Protein AF-K6DG50-F1 (afdb_monomer_lite)

Foldseek 3Di:
DPPVPVVVVVVVLLVVLLVVLLVVCCVVVVVLVVVCVVLPDDPVRVSVLLSVLLSLLSVCVVVDDDDLVRSLVVSLVVCCVVVVVLVVVCVVSVHDPVSSSVSSSVSSSSSSVSCVVSVD

Structure (mmCIF, N/CA/C/O backbone):
data_AF-K6DG50-F1
#
_entry.id   AF-K6DG50-F1
#
loop_
_atom_site.group_PDB
_atom_site.id
_atom_site.type_symbol
_atom_site.label_atom_id
_atom_site.label_alt_id
_atom_site.label_comp_id
_atom_site.label_asym_id
_atom_site.label_entity_id
_atom_site.label_seq_id
_atom_site.pdbx_PDB_ins_code
_atom_site.Cartn_x
_atom_site.Cartn_y
_atom_site.Cartn_z
_atom_site.occupancy
_atom_site.B_iso_or_equiv
_atom_site.auth_seq_id
_atom_site.auth_comp_id
_atom_site.auth_asym_id
_atom_site.auth_atom_id
_atom_site.pdbx_PDB_model_num
ATOM 1 N N . MET A 1 1 ? 2.285 3.632 37.259 1.00 46.03 1 MET A N 1
ATOM 2 C CA . MET A 1 1 ? 3.194 3.601 36.093 1.00 46.03 1 MET A CA 1
ATOM 3 C C . MET A 1 1 ? 2.585 2.651 35.054 1.00 46.03 1 MET A C 1
ATOM 5 O O . MET A 1 1 ? 2.969 1.499 34.999 1.00 46.03 1 MET A O 1
ATOM 9 N N . TYR A 1 2 ? 1.553 3.100 34.321 1.00 50.22 2 TYR A N 1
ATOM 10 C CA . TYR A 1 2 ? 0.663 2.256 33.486 1.00 50.22 2 TYR A CA 1
ATOM 11 C C . TYR A 1 2 ? 0.649 2.660 31.997 1.00 50.22 2 TYR A C 1
ATOM 13 O O . TYR A 1 2 ? -0.248 2.277 31.257 1.00 50.22 2 TYR A O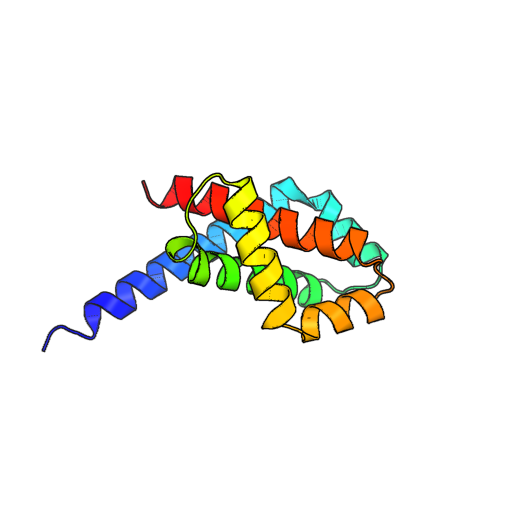 1
ATOM 21 N N . TYR A 1 3 ? 1.630 3.441 31.539 1.00 48.66 3 TYR A N 1
ATOM 22 C CA . TYR A 1 3 ? 1.637 3.946 30.160 1.00 48.66 3 TYR A CA 1
ATOM 23 C C . TYR A 1 3 ? 2.239 2.966 29.139 1.00 48.66 3 TYR A C 1
ATOM 25 O O . TYR A 1 3 ? 1.892 3.039 27.971 1.00 48.66 3 TYR A O 1
ATOM 33 N N . TYR A 1 4 ? 3.056 1.990 29.556 1.00 45.62 4 TYR A N 1
ATOM 34 C CA . TYR A 1 4 ? 3.699 1.064 28.609 1.00 45.62 4 TYR A CA 1
ATOM 35 C C . TYR A 1 4 ? 2.776 -0.031 28.056 1.00 45.62 4 TYR A C 1
ATOM 37 O O . TYR A 1 4 ? 3.011 -0.528 26.962 1.00 45.62 4 TYR A O 1
ATOM 45 N N . GLN A 1 5 ? 1.732 -0.430 28.782 1.00 46.19 5 GLN A N 1
ATOM 46 C CA . GLN A 1 5 ? 0.938 -1.602 28.394 1.00 46.19 5 GLN A CA 1
ATOM 47 C C . GLN A 1 5 ? -0.134 -1.285 27.338 1.00 46.19 5 GLN A C 1
ATOM 49 O O . GLN A 1 5 ? -0.477 -2.152 26.542 1.00 46.19 5 GLN A O 1
ATOM 54 N N . ILE A 1 6 ? -0.613 -0.036 27.290 1.00 49.91 6 ILE A N 1
ATOM 55 C CA . ILE A 1 6 ? -1.624 0.420 26.321 1.00 49.91 6 ILE A CA 1
ATOM 56 C C . ILE A 1 6 ? -1.022 0.516 24.908 1.00 49.91 6 ILE A C 1
ATOM 58 O O . ILE A 1 6 ? -1.655 0.083 23.945 1.00 49.91 6 ILE A O 1
ATOM 62 N N . ASP A 1 7 ? 0.215 1.009 24.789 1.00 57.25 7 ASP A N 1
ATOM 63 C CA . ASP A 1 7 ? 0.896 1.153 23.494 1.00 57.25 7 ASP A CA 1
ATOM 64 C C . ASP A 1 7 ? 1.276 -0.196 22.871 1.00 57.25 7 ASP A C 1
ATOM 66 O O . ASP A 1 7 ? 1.115 -0.389 21.664 1.00 57.25 7 ASP A O 1
ATOM 70 N N . TYR A 1 8 ? 1.721 -1.162 23.683 1.00 56.06 8 TYR A N 1
ATOM 71 C CA . TYR A 1 8 ? 2.060 -2.498 23.187 1.00 56.06 8 TYR A CA 1
ATOM 72 C C . TYR A 1 8 ? 0.835 -3.231 22.630 1.00 56.06 8 TYR A C 1
ATOM 74 O O . TYR A 1 8 ? 0.885 -3.748 21.515 1.00 56.06 8 TYR A O 1
ATOM 82 N N . ASP A 1 9 ? -0.277 -3.245 23.366 1.00 58.19 9 ASP A N 1
ATOM 83 C CA . ASP A 1 9 ? -1.511 -3.912 22.936 1.00 58.19 9 ASP A CA 1
ATOM 84 C C . ASP A 1 9 ? -2.070 -3.317 21.637 1.00 58.19 9 ASP A C 1
ATOM 86 O O . ASP A 1 9 ? -2.527 -4.051 20.756 1.00 58.19 9 ASP A O 1
ATOM 90 N N . TYR A 1 10 ? -2.017 -1.990 21.494 1.00 59.09 10 TYR A N 1
ATOM 91 C CA . TYR A 1 10 ? -2.437 -1.306 20.274 1.00 59.09 10 TYR A CA 1
ATOM 92 C C . TYR A 1 10 ? -1.545 -1.680 19.083 1.00 59.09 10 TYR A C 1
ATOM 94 O O . TYR A 1 10 ? -2.053 -2.067 18.026 1.00 59.09 10 TYR A O 1
ATOM 102 N N . PHE A 1 11 ? -0.223 -1.644 19.270 1.00 58.53 11 PHE A N 1
ATOM 103 C CA . PHE A 1 11 ? 0.747 -1.996 18.235 1.00 58.53 11 PHE A CA 1
ATOM 104 C C . PHE A 1 11 ? 0.599 -3.457 17.776 1.00 58.53 11 PHE A C 1
ATOM 106 O O . PHE A 1 11 ? 0.517 -3.727 16.576 1.00 58.53 11 PHE A O 1
ATOM 113 N N . TYR A 1 12 ? 0.457 -4.401 18.714 1.00 59.31 12 TYR A N 1
ATOM 114 C CA . TYR A 1 12 ? 0.243 -5.818 18.400 1.00 59.31 12 TYR A CA 1
ATOM 115 C C . TYR A 1 12 ? -1.067 -6.062 17.635 1.00 59.31 12 TYR A C 1
ATOM 117 O O . TYR A 1 12 ? -1.085 -6.813 16.654 1.00 59.31 12 TYR A O 1
ATOM 125 N N . ARG A 1 13 ? -2.172 -5.411 18.026 1.00 68.19 13 ARG A N 1
ATOM 126 C CA . ARG A 1 13 ? -3.455 -5.521 17.303 1.00 68.19 13 ARG A CA 1
ATOM 127 C C . ARG A 1 13 ? -3.361 -4.949 15.894 1.00 68.19 13 ARG A C 1
ATOM 129 O O . ARG A 1 13 ? -3.903 -5.541 14.958 1.00 68.19 13 ARG A O 1
ATOM 136 N N . GLN A 1 14 ? -2.652 -3.835 15.725 1.00 72.50 14 GLN A N 1
ATOM 137 C CA . GLN A 1 14 ? -2.438 -3.224 14.418 1.00 72.50 14 GLN A CA 1
ATOM 138 C C . GLN A 1 14 ? -1.590 -4.125 13.510 1.00 72.50 14 GLN A C 1
ATOM 140 O O . GLN A 1 14 ? -1.942 -4.310 12.346 1.00 72.50 14 GLN A O 1
ATOM 145 N N . GLN A 1 15 ? -0.544 -4.763 14.044 1.00 75.31 15 GLN A N 1
ATOM 146 C CA . GLN A 1 15 ? 0.297 -5.699 13.293 1.00 75.31 15 GLN A CA 1
ATOM 147 C C . GLN A 1 15 ? -0.465 -6.962 12.865 1.00 75.31 15 GLN A C 1
ATOM 149 O O . GLN A 1 15 ? -0.381 -7.368 11.705 1.00 75.31 15 GLN A O 1
ATOM 154 N N . ASN A 1 16 ? -1.269 -7.549 13.757 1.00 82.31 16 ASN A N 1
ATOM 155 C CA . ASN A 1 16 ? -2.125 -8.692 13.421 1.00 82.31 16 ASN A CA 1
ATOM 156 C C . ASN A 1 16 ? -3.170 -8.331 12.359 1.00 82.31 16 ASN A C 1
ATOM 158 O O . ASN A 1 16 ? -3.377 -9.084 11.406 1.00 82.31 16 ASN A O 1
ATOM 162 N N . THR A 1 17 ? -3.778 -7.149 12.481 1.00 85.44 17 THR A N 1
ATOM 163 C CA . THR A 1 17 ? -4.722 -6.628 11.484 1.00 85.44 17 THR A CA 1
ATOM 164 C C . THR A 1 17 ? -4.036 -6.444 10.131 1.00 85.44 17 THR A C 1
ATOM 166 O O . THR A 1 17 ? -4.560 -6.880 9.109 1.00 85.44 17 THR A O 1
ATOM 169 N N . ALA A 1 18 ? -2.834 -5.866 10.112 1.00 89.50 18 ALA A N 1
ATOM 170 C CA . ALA A 1 18 ? -2.073 -5.655 8.888 1.00 89.50 18 ALA A CA 1
ATOM 171 C C . ALA A 1 18 ? -1.686 -6.977 8.201 1.00 89.50 18 ALA A C 1
ATOM 173 O O . ALA A 1 18 ? -1.868 -7.095 6.991 1.00 89.50 18 ALA A O 1
ATOM 174 N N . ASN A 1 19 ? -1.251 -7.993 8.960 1.00 91.00 19 ASN A N 1
ATOM 175 C CA . ASN A 1 19 ? -0.974 -9.341 8.441 1.00 91.00 19 ASN A CA 1
ATOM 176 C C . ASN A 1 19 ? -2.214 -9.958 7.780 1.00 91.00 19 ASN A C 1
ATOM 178 O O . ASN A 1 19 ? -2.140 -10.506 6.679 1.00 91.00 19 ASN A O 1
ATOM 182 N N . HIS A 1 20 ? -3.366 -9.858 8.446 1.00 90.69 20 HIS A N 1
ATOM 183 C CA . HIS A 1 20 ? -4.614 -10.415 7.937 1.00 90.69 20 HIS A CA 1
ATOM 184 C C . HIS A 1 20 ? -5.065 -9.709 6.653 1.00 90.69 20 HIS A C 1
ATOM 186 O O . HIS A 1 20 ? -5.445 -10.365 5.683 1.00 90.69 20 HIS A O 1
ATOM 192 N N . ILE A 1 21 ? -4.981 -8.376 6.621 1.00 94.56 21 ILE A N 1
ATOM 193 C CA . ILE A 1 21 ? -5.304 -7.574 5.436 1.00 94.56 21 ILE A CA 1
ATOM 194 C C . ILE A 1 21 ? -4.337 -7.888 4.296 1.00 94.56 21 ILE A C 1
ATOM 196 O O . ILE A 1 21 ? -4.780 -8.052 3.166 1.00 94.56 21 ILE A O 1
ATOM 200 N N . TYR A 1 22 ? -3.039 -8.014 4.571 1.00 95.00 22 TYR A N 1
ATOM 201 C CA . TYR A 1 22 ? -2.038 -8.350 3.561 1.00 95.00 22 TYR A CA 1
ATOM 202 C C . T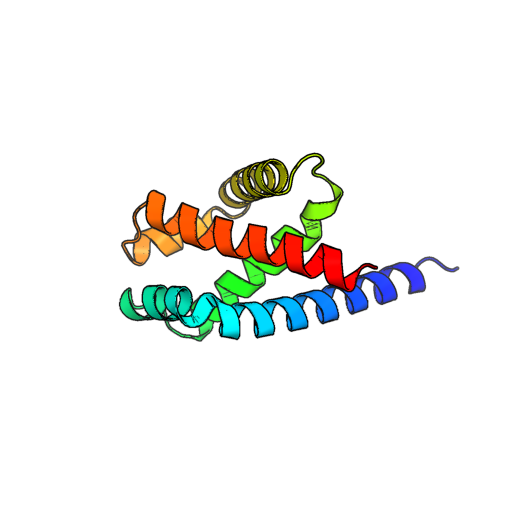YR A 1 22 ? -2.336 -9.696 2.892 1.00 95.00 22 TYR A C 1
ATOM 204 O O . TYR A 1 22 ? -2.388 -9.786 1.665 1.00 95.00 22 TYR A O 1
ATOM 212 N N . ASN A 1 23 ? -2.587 -10.735 3.692 1.00 94.31 23 ASN A N 1
ATOM 213 C CA . ASN A 1 23 ? -2.880 -12.069 3.173 1.00 94.31 23 AS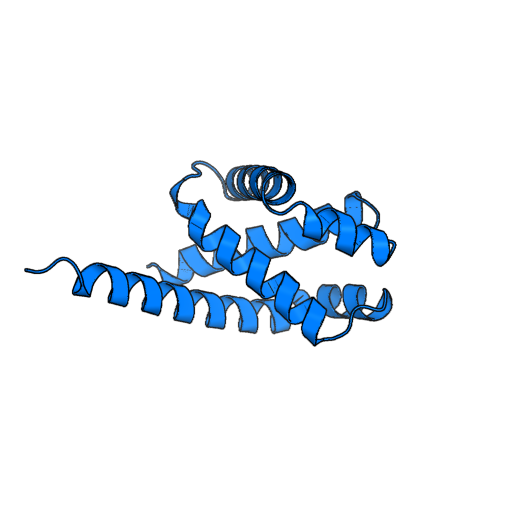N A CA 1
ATOM 214 C C . ASN A 1 23 ? -4.183 -12.096 2.364 1.00 94.31 23 ASN A C 1
ATOM 216 O O . ASN A 1 23 ? -4.201 -12.656 1.268 1.00 94.31 23 ASN A O 1
ATOM 220 N N . ALA A 1 24 ? -5.239 -11.446 2.861 1.00 94.56 24 ALA A N 1
ATOM 221 C CA . ALA A 1 24 ? -6.504 -11.333 2.138 1.00 94.56 24 ALA A CA 1
ATOM 222 C C . ALA A 1 24 ? -6.334 -10.545 0.827 1.00 94.56 24 ALA A C 1
ATOM 224 O O . ALA A 1 24 ? -6.778 -10.992 -0.229 1.00 94.56 24 ALA A O 1
ATOM 225 N N . PHE A 1 25 ? -5.591 -9.433 0.858 1.00 95.69 25 PHE A N 1
ATOM 226 C CA . PHE A 1 25 ? -5.314 -8.624 -0.327 1.00 95.69 25 PHE A CA 1
ATOM 227 C C . PHE A 1 25 ? -4.622 -9.449 -1.412 1.00 95.69 25 PHE A C 1
ATOM 229 O O . PHE A 1 25 ? -5.010 -9.387 -2.576 1.00 95.69 25 PHE A O 1
ATOM 236 N N . ARG A 1 26 ? -3.623 -10.260 -1.047 1.00 94.94 26 ARG A N 1
ATOM 237 C CA . ARG A 1 26 ? -2.920 -11.110 -2.014 1.00 94.94 26 ARG A CA 1
ATOM 238 C C . ARG A 1 26 ? -3.824 -12.126 -2.701 1.00 94.94 26 ARG A C 1
ATOM 240 O O . ARG A 1 26 ? -3.619 -12.410 -3.878 1.00 94.94 26 ARG A O 1
ATOM 247 N N . GLN A 1 27 ? -4.790 -12.668 -1.971 1.00 94.12 27 GLN A N 1
ATOM 248 C CA . GLN A 1 27 ? -5.730 -13.651 -2.499 1.00 94.12 27 GLN A CA 1
ATOM 249 C C . GLN A 1 27 ? -6.772 -12.986 -3.407 1.00 94.12 27 GLN A C 1
ATOM 251 O O . GLN A 1 27 ? -7.000 -13.448 -4.522 1.00 94.12 27 GLN A O 1
ATOM 256 N N . GLU A 1 28 ? -7.359 -11.869 -2.972 1.00 95.50 28 GLU A N 1
ATOM 257 C CA . GLU A 1 28 ? -8.447 -11.192 -3.692 1.00 95.50 28 GLU A CA 1
ATOM 258 C C . GLU A 1 28 ? -7.957 -10.330 -4.868 1.00 95.50 28 GLU A C 1
ATOM 260 O O . GLU A 1 28 ? -8.664 -10.144 -5.861 1.00 95.50 28 GLU A O 1
ATOM 265 N N . HIS A 1 29 ? -6.723 -9.826 -4.799 1.00 96.12 29 HIS A N 1
ATOM 266 C CA . HIS A 1 29 ? -6.142 -8.917 -5.788 1.00 96.12 29 HIS A CA 1
ATOM 267 C C . HIS A 1 29 ? -4.920 -9.499 -6.512 1.00 96.12 29 HIS A C 1
ATOM 269 O O . HIS A 1 29 ? -4.040 -8.753 -6.946 1.00 96.12 29 HIS A O 1
ATOM 275 N N . ALA A 1 30 ? -4.888 -10.820 -6.724 1.00 94.69 30 ALA A N 1
ATOM 276 C CA . ALA A 1 30 ? -3.814 -11.500 -7.460 1.00 94.69 30 ALA A CA 1
ATOM 277 C C . ALA A 1 30 ? -3.527 -10.876 -8.845 1.00 94.69 30 ALA A C 1
ATOM 279 O O . ALA A 1 30 ? -2.378 -10.804 -9.271 1.00 94.69 30 ALA A O 1
ATOM 280 N N . HIS A 1 31 ? -4.551 -10.339 -9.519 1.00 95.19 31 HIS A N 1
ATOM 281 C CA . HIS A 1 31 ? -4.395 -9.638 -10.798 1.00 95.19 31 HIS A CA 1
ATOM 282 C C . HIS A 1 31 ? -3.528 -8.368 -10.706 1.00 95.19 31 HIS A C 1
ATOM 284 O O . HIS A 1 31 ? -2.784 -8.079 -11.638 1.00 95.19 31 HIS A O 1
ATOM 290 N N . LEU A 1 32 ? -3.590 -7.614 -9.598 1.00 94.88 32 LEU A N 1
ATOM 291 C CA . LEU A 1 32 ? -2.743 -6.429 -9.401 1.00 94.88 32 LEU A CA 1
ATOM 292 C C . LEU A 1 32 ? -1.300 -6.819 -9.100 1.00 94.88 32 LEU A C 1
ATOM 294 O O . LEU A 1 32 ? -0.383 -6.135 -9.538 1.00 94.88 32 LEU A O 1
ATOM 298 N N . ILE A 1 33 ? -1.101 -7.916 -8.370 1.00 96.19 33 ILE A N 1
ATOM 299 C CA . ILE A 1 33 ? 0.235 -8.462 -8.115 1.00 96.19 33 ILE A CA 1
ATOM 300 C C . ILE A 1 33 ? 0.872 -8.868 -9.440 1.00 96.19 33 ILE A C 1
ATOM 302 O O . ILE A 1 33 ? 1.976 -8.430 -9.744 1.00 96.19 33 ILE A O 1
ATOM 306 N N . HIS A 1 34 ? 0.126 -9.591 -10.274 1.00 96.06 34 HIS A N 1
ATOM 307 C CA . HIS A 1 34 ? 0.599 -9.997 -11.589 1.00 96.06 34 HIS A CA 1
ATOM 308 C C . HIS A 1 34 ? 0.919 -8.810 -12.514 1.00 96.06 34 HIS A C 1
ATOM 310 O O . HIS A 1 34 ? 1.872 -8.852 -13.290 1.00 96.06 34 HIS A O 1
ATOM 316 N N . GLU A 1 35 ? 0.160 -7.716 -12.424 1.00 95.06 35 GLU A N 1
ATOM 317 C CA . GLU A 1 35 ? 0.466 -6.486 -13.159 1.00 95.06 35 GLU A CA 1
ATOM 318 C C . GLU A 1 35 ? 1.794 -5.853 -12.716 1.00 95.06 35 GLU A C 1
ATOM 320 O O . GLU A 1 35 ? 2.576 -5.420 -13.563 1.00 95.06 35 GLU A O 1
ATOM 325 N N . LEU A 1 36 ? 2.070 -5.820 -11.408 1.00 96.12 36 LEU A N 1
ATOM 326 C CA . LEU A 1 36 ? 3.338 -5.316 -10.869 1.00 96.12 36 LEU A CA 1
ATOM 327 C C . LEU A 1 36 ? 4.517 -6.209 -11.287 1.00 96.12 36 LEU A C 1
ATOM 329 O O . LEU A 1 36 ? 5.554 -5.693 -11.706 1.00 96.12 36 LEU A O 1
ATOM 333 N N . GLU A 1 37 ? 4.336 -7.532 -11.253 1.00 96.62 37 GLU A N 1
ATOM 334 C CA . GLU A 1 37 ? 5.318 -8.514 -11.736 1.00 96.62 37 GLU A CA 1
ATOM 335 C C . GLU A 1 37 ? 5.625 -8.324 -13.224 1.00 96.62 37 GLU A C 1
ATOM 337 O O . GLU A 1 37 ? 6.785 -8.272 -13.627 1.00 96.62 37 GLU A O 1
ATOM 342 N N . THR A 1 38 ? 4.585 -8.175 -14.049 1.00 96.25 38 THR A N 1
ATOM 343 C CA . THR A 1 38 ? 4.719 -8.006 -15.505 1.00 96.25 38 THR A CA 1
ATOM 344 C C . THR A 1 38 ? 5.459 -6.716 -15.858 1.00 96.25 38 THR A C 1
ATOM 346 O O . THR A 1 38 ? 6.162 -6.647 -16.866 1.00 96.25 38 THR A O 1
ATOM 349 N N . ALA A 1 39 ? 5.343 -5.693 -15.013 1.00 94.69 39 ALA A N 1
ATOM 350 C CA . ALA A 1 39 ? 6.103 -4.458 -15.142 1.00 94.69 39 ALA A CA 1
ATOM 351 C C . ALA A 1 39 ? 7.566 -4.573 -14.665 1.00 94.69 39 ALA A C 1
ATOM 353 O O . ALA A 1 39 ? 8.330 -3.618 -14.806 1.00 94.69 39 ALA A O 1
ATOM 354 N N . GLY A 1 40 ? 7.969 -5.731 -14.134 1.00 95.94 40 GLY A N 1
ATOM 355 C CA . GLY A 1 40 ? 9.339 -6.051 -13.742 1.00 95.94 40 GLY A CA 1
ATOM 356 C C . GLY A 1 40 ? 9.636 -5.898 -12.251 1.00 95.94 40 GLY A C 1
ATOM 357 O O . GLY A 1 40 ? 10.804 -5.979 -11.877 1.00 95.94 40 GLY A O 1
ATOM 358 N N . MET A 1 41 ? 8.631 -5.662 -11.399 1.00 96.88 41 MET A N 1
ATOM 359 C CA . MET A 1 41 ? 8.842 -5.643 -9.948 1.00 96.88 41 MET A CA 1
ATOM 360 C C . MET A 1 41 ? 8.990 -7.071 -9.417 1.00 96.88 41 MET A C 1
ATOM 362 O O . MET A 1 41 ? 8.166 -7.938 -9.710 1.00 96.88 41 MET A O 1
ATOM 366 N N . ASP A 1 42 ? 10.017 -7.316 -8.607 1.00 96.69 42 ASP A N 1
ATOM 367 C CA . ASP A 1 42 ? 10.159 -8.588 -7.903 1.00 96.69 42 ASP A CA 1
ATOM 368 C C . ASP A 1 42 ? 9.178 -8.703 -6.718 1.00 96.69 42 ASP A C 1
ATOM 370 O O . ASP A 1 42 ? 8.566 -7.729 -6.267 1.00 96.69 42 ASP A O 1
ATOM 374 N N . GLN A 1 43 ? 9.017 -9.925 -6.204 1.00 95.38 43 GLN A N 1
ATOM 375 C CA . GLN A 1 43 ? 8.092 -10.211 -5.103 1.00 95.38 43 GLN A CA 1
ATOM 376 C C . GLN A 1 43 ? 8.418 -9.451 -3.818 1.00 95.38 43 GLN A C 1
ATOM 378 O O . GLN A 1 43 ? 7.502 -9.136 -3.054 1.00 95.38 43 GLN A O 1
ATOM 383 N N . GLU A 1 44 ? 9.694 -9.176 -3.552 1.00 96.38 44 GLU A N 1
ATOM 384 C CA . GLU A 1 44 ? 10.122 -8.477 -2.344 1.00 96.38 44 GLU A CA 1
ATOM 385 C C . GLU A 1 44 ? 9.678 -7.013 -2.404 1.00 96.38 44 GLU A C 1
ATOM 387 O O . GLU A 1 44 ? 9.039 -6.515 -1.474 1.00 96.38 44 GLU A O 1
ATOM 392 N N . MET A 1 45 ? 9.886 -6.365 -3.550 1.00 96.38 45 MET A N 1
ATOM 393 C CA . MET A 1 45 ? 9.428 -5.009 -3.814 1.00 96.38 45 MET A CA 1
ATOM 394 C C . MET A 1 45 ? 7.900 -4.905 -3.762 1.00 96.38 45 MET A C 1
ATOM 396 O O . MET A 1 45 ? 7.362 -4.003 -3.118 1.00 96.38 45 MET A O 1
ATOM 400 N N . ILE A 1 46 ? 7.180 -5.844 -4.385 1.00 97.31 46 ILE A N 1
ATOM 401 C CA . ILE A 1 46 ? 5.709 -5.875 -4.348 1.00 97.31 46 ILE A CA 1
ATOM 402 C C . ILE A 1 46 ? 5.212 -6.012 -2.906 1.00 97.31 46 ILE A C 1
ATOM 404 O O . ILE A 1 46 ? 4.345 -5.250 -2.468 1.00 97.31 46 ILE A O 1
ATOM 408 N N . THR A 1 47 ? 5.787 -6.953 -2.157 1.00 96.50 47 THR A N 1
ATOM 409 C CA . THR A 1 47 ? 5.482 -7.173 -0.739 1.00 96.50 47 THR A CA 1
ATOM 410 C C . THR A 1 47 ? 5.685 -5.888 0.054 1.00 96.50 47 THR A C 1
ATOM 412 O O . THR A 1 47 ? 4.783 -5.462 0.777 1.00 96.50 47 THR A O 1
ATOM 415 N N . TYR A 1 48 ? 6.835 -5.238 -0.119 1.00 96.00 48 TYR A N 1
ATOM 416 C CA . TYR A 1 48 ? 7.193 -4.013 0.584 1.00 96.00 48 TYR A CA 1
ATOM 417 C C . TYR A 1 48 ? 6.245 -2.848 0.274 1.00 96.00 48 TYR A C 1
ATOM 419 O O . TYR A 1 48 ? 5.808 -2.149 1.194 1.00 96.00 48 TYR A O 1
ATOM 427 N N . ILE A 1 49 ? 5.860 -2.664 -0.994 1.00 96.94 49 ILE A N 1
ATOM 428 C CA . ILE A 1 49 ? 4.872 -1.653 -1.394 1.00 96.94 49 ILE A CA 1
ATOM 429 C C . ILE A 1 49 ? 3.533 -1.922 -0.704 1.00 96.94 49 ILE A C 1
ATOM 431 O O . ILE A 1 49 ? 2.998 -1.027 -0.050 1.00 96.94 49 ILE A O 1
ATOM 435 N N . ILE A 1 50 ? 2.988 -3.139 -0.820 1.00 97.56 50 ILE A N 1
ATOM 436 C CA . ILE A 1 50 ? 1.671 -3.465 -0.251 1.00 97.56 50 ILE A CA 1
ATOM 437 C C . ILE A 1 50 ? 1.692 -3.249 1.267 1.00 97.56 50 ILE A C 1
ATOM 439 O O . ILE A 1 50 ? 0.800 -2.591 1.804 1.00 97.56 50 ILE A O 1
ATOM 443 N N . TRP A 1 51 ? 2.735 -3.724 1.950 1.00 96.19 51 TRP A N 1
ATOM 444 C CA . TRP A 1 51 ? 2.909 -3.531 3.389 1.00 96.19 51 TRP A CA 1
ATOM 445 C C . TRP A 1 51 ? 2.985 -2.064 3.792 1.00 96.19 51 TRP A C 1
ATOM 447 O O . TRP A 1 51 ? 2.297 -1.651 4.726 1.00 96.19 51 TRP A O 1
ATOM 457 N N . THR A 1 52 ? 3.776 -1.268 3.072 1.00 96.31 52 THR A N 1
ATOM 458 C CA . THR A 1 52 ? 3.908 0.174 3.320 1.00 96.31 52 THR A CA 1
ATOM 459 C C . THR A 1 52 ? 2.548 0.858 3.218 1.00 96.31 52 THR A C 1
ATOM 461 O O . THR A 1 52 ? 2.165 1.630 4.097 1.00 96.31 52 THR A O 1
ATOM 464 N N . VAL A 1 53 ? 1.785 0.546 2.169 1.00 97.75 53 VAL A N 1
ATOM 465 C CA . VAL A 1 53 ? 0.482 1.163 1.908 1.00 97.75 53 VAL A CA 1
ATOM 466 C C . VAL A 1 53 ? -0.551 0.736 2.956 1.00 97.75 53 VAL A C 1
ATOM 468 O O . VAL A 1 53 ? -1.302 1.588 3.438 1.00 97.75 53 VAL A O 1
ATOM 471 N N . ILE A 1 54 ? -0.566 -0.537 3.369 1.00 96.69 54 ILE A N 1
ATOM 472 C CA . ILE A 1 54 ? -1.431 -1.036 4.453 1.00 96.69 54 ILE A CA 1
ATOM 473 C C . ILE A 1 54 ? -1.115 -0.312 5.765 1.00 96.69 54 ILE A C 1
ATOM 475 O O . ILE A 1 54 ? -2.014 0.259 6.382 1.00 96.69 54 ILE A O 1
ATOM 479 N N . GLN A 1 55 ? 0.154 -0.291 6.178 1.00 94.38 55 GLN A N 1
ATOM 480 C CA . GLN A 1 55 ? 0.573 0.306 7.449 1.00 94.38 55 GLN A CA 1
ATOM 481 C C . GLN A 1 55 ? 0.268 1.801 7.502 1.00 94.38 55 GLN A C 1
ATOM 483 O O . GLN A 1 55 ? -0.326 2.283 8.466 1.00 94.38 55 GLN A O 1
ATOM 488 N N . PHE A 1 56 ? 0.594 2.525 6.430 1.00 95.06 56 PHE A N 1
ATOM 489 C CA . PHE A 1 56 ? 0.271 3.942 6.324 1.00 95.06 56 PHE A CA 1
ATOM 490 C C . PHE A 1 56 ? -1.240 4.186 6.386 1.00 95.06 56 PHE A C 1
ATOM 492 O O . PHE A 1 56 ? -1.702 5.113 7.049 1.00 95.06 56 PHE A O 1
ATOM 499 N N . THR A 1 57 ? -2.032 3.340 5.725 1.00 95.62 57 THR A N 1
ATOM 500 C CA . THR A 1 57 ? -3.492 3.460 5.761 1.00 95.62 57 THR A CA 1
ATOM 501 C C . THR A 1 57 ? -4.026 3.244 7.172 1.00 95.62 57 THR A C 1
ATOM 503 O O . THR A 1 57 ? -4.826 4.050 7.639 1.00 95.62 57 THR A O 1
ATOM 506 N N . LEU A 1 58 ? -3.573 2.204 7.877 1.00 92.69 58 LEU A N 1
ATOM 507 C CA . LEU A 1 58 ? -4.000 1.920 9.250 1.00 92.69 58 LEU A CA 1
ATOM 508 C C . LEU A 1 58 ? -3.603 3.040 10.221 1.00 92.69 58 LEU A C 1
ATOM 510 O O . LEU A 1 58 ? -4.389 3.375 11.108 1.00 92.69 58 LEU A O 1
ATOM 514 N N . SER A 1 59 ? -2.426 3.647 10.049 1.00 91.00 59 SER A N 1
ATOM 515 C CA . SER A 1 59 ? -1.976 4.753 10.898 1.00 91.00 59 SER A CA 1
ATOM 516 C C . SER A 1 59 ? -2.714 6.067 10.635 1.00 91.00 59 SER A C 1
ATOM 518 O O . SER A 1 59 ? -2.815 6.877 11.546 1.00 91.00 59 SER A O 1
ATOM 520 N N . HIS A 1 60 ? -3.298 6.269 9.450 1.00 91.88 60 HIS A N 1
ATOM 521 C CA . HIS A 1 60 ? -4.038 7.494 9.110 1.00 91.88 60 HIS A CA 1
ATOM 522 C C . HIS A 1 60 ? -5.565 7.320 9.117 1.00 91.88 60 HIS A C 1
ATOM 524 O O . HIS A 1 60 ? -6.301 8.307 9.101 1.00 91.88 60 HIS A O 1
ATOM 530 N N . ALA A 1 61 ? -6.075 6.085 9.179 1.00 88.62 61 ALA A N 1
ATOM 531 C CA . ALA A 1 61 ? -7.506 5.781 9.076 1.00 88.62 61 ALA A CA 1
ATO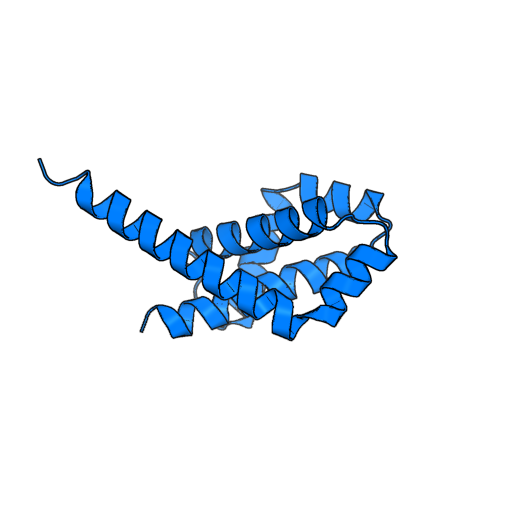M 532 C C . ALA A 1 61 ? -8.377 6.499 10.123 1.00 88.62 61 ALA A C 1
ATOM 534 O O . ALA A 1 61 ? -9.530 6.831 9.835 1.00 88.62 61 ALA A O 1
ATOM 535 N N . HIS A 1 62 ? -7.835 6.746 11.319 1.00 85.69 62 HIS A N 1
ATOM 536 C CA . HIS A 1 62 ? -8.531 7.431 12.412 1.00 85.69 62 HIS A CA 1
ATOM 537 C C . HIS A 1 62 ? -8.597 8.957 12.231 1.00 85.69 62 HIS A C 1
ATOM 539 O O . HIS A 1 62 ? -9.463 9.604 12.812 1.00 85.69 62 HIS A O 1
ATOM 545 N N . GLN A 1 63 ? -7.714 9.533 11.410 1.00 85.44 63 GLN A N 1
ATOM 546 C CA . GLN A 1 63 ? -7.609 10.980 11.185 1.00 85.44 63 GLN A CA 1
ATOM 547 C C . GLN A 1 63 ? -8.566 11.475 10.095 1.00 85.44 63 GLN A C 1
ATOM 549 O O . GLN A 1 63 ? -8.771 12.676 9.933 1.00 85.44 63 GLN A O 1
ATOM 554 N N . VAL A 1 64 ? -9.157 10.552 9.331 1.00 86.00 64 VAL A N 1
ATOM 555 C CA . VAL A 1 64 ? -10.026 10.861 8.196 1.00 86.00 64 VAL A CA 1
ATOM 556 C C . VAL A 1 64 ? -11.470 10.430 8.461 1.00 86.00 64 VAL A C 1
ATOM 558 O O . VAL A 1 64 ? -11.762 9.295 8.848 1.00 86.00 64 VAL A O 1
ATOM 561 N N . SER A 1 65 ? -12.409 11.341 8.209 1.00 83.75 65 SER A N 1
ATOM 562 C CA . SER A 1 65 ? -13.850 11.126 8.368 1.00 83.75 65 SER A CA 1
ATOM 563 C C . SER A 1 65 ? -14.572 11.062 7.013 1.00 83.75 65 SER A C 1
ATOM 565 O O . SER A 1 65 ? -14.004 11.356 5.960 1.00 83.75 65 SER A O 1
ATOM 567 N N . GLY A 1 66 ? -15.834 10.624 7.027 1.00 90.38 66 GLY A N 1
ATOM 568 C CA . GLY A 1 66 ? -16.676 10.520 5.832 1.00 90.38 66 GLY A CA 1
ATOM 569 C C . GLY A 1 66 ? -16.736 9.121 5.214 1.00 90.38 66 GLY A C 1
ATOM 570 O O . GLY A 1 66 ? -16.427 8.117 5.859 1.00 90.38 66 GLY A O 1
ATOM 571 N N . THR A 1 67 ? -17.191 9.059 3.958 1.00 92.81 67 THR A N 1
ATOM 572 C CA . THR A 1 67 ? -17.390 7.802 3.218 1.00 92.81 67 THR A CA 1
ATOM 573 C C . THR A 1 67 ? -16.064 7.097 2.933 1.00 92.81 67 THR A C 1
ATOM 575 O O . THR A 1 67 ? -15.006 7.727 2.913 1.00 92.81 67 THR A O 1
ATOM 578 N N . ILE A 1 68 ? -16.114 5.793 2.636 1.00 92.69 68 ILE A N 1
ATOM 579 C CA . ILE A 1 68 ? -14.923 5.018 2.256 1.00 92.69 68 ILE A CA 1
ATOM 580 C C . ILE A 1 68 ? -14.155 5.682 1.104 1.00 92.69 68 ILE A C 1
ATOM 582 O O . ILE A 1 68 ? -12.937 5.787 1.160 1.00 92.69 68 ILE A O 1
ATOM 586 N N . ASN A 1 69 ? -14.869 6.226 0.112 1.00 94.00 69 ASN A N 1
ATOM 587 C CA . ASN A 1 69 ? -14.270 6.910 -1.032 1.00 94.00 69 ASN A CA 1
ATOM 588 C C . ASN A 1 69 ? -13.543 8.194 -0.610 1.00 94.00 69 ASN A C 1
ATOM 590 O O . ASN A 1 69 ? -12.430 8.438 -1.073 1.00 94.00 69 ASN A O 1
ATOM 594 N N . ASN A 1 70 ? -14.140 8.983 0.290 1.00 93.75 70 ASN A N 1
ATOM 595 C CA . ASN A 1 70 ? -13.518 10.203 0.808 1.00 93.75 70 ASN A CA 1
ATOM 596 C C . ASN A 1 70 ? -12.254 9.869 1.606 1.00 93.75 70 ASN A C 1
ATOM 598 O O . ASN A 1 70 ? -11.207 10.470 1.379 1.00 93.75 70 ASN A O 1
ATOM 602 N N . LYS A 1 71 ? -12.323 8.855 2.476 1.00 94.81 71 LYS A N 1
ATOM 603 C CA . LYS A 1 71 ? -11.165 8.377 3.240 1.00 94.81 71 LYS A CA 1
ATOM 604 C C . LYS A 1 71 ? -10.051 7.872 2.324 1.00 94.81 71 LYS A C 1
ATOM 606 O O . LYS A 1 71 ? -8.903 8.264 2.504 1.00 94.81 71 LYS A O 1
ATOM 611 N N . THR A 1 72 ? -10.380 7.068 1.310 1.00 96.94 72 THR A N 1
ATOM 612 C CA . THR A 1 72 ? -9.405 6.585 0.321 1.00 96.94 72 THR A CA 1
ATOM 613 C C . THR A 1 72 ? -8.729 7.735 -0.420 1.00 96.94 72 THR A C 1
ATOM 615 O O . THR A 1 72 ? -7.514 7.697 -0.590 1.00 96.94 72 THR A O 1
ATOM 618 N N . ASN A 1 73 ? -9.486 8.754 -0.847 1.00 96.88 73 ASN A N 1
ATOM 619 C CA . ASN A 1 73 ? -8.922 9.941 -1.495 1.00 96.88 73 ASN A CA 1
ATOM 620 C C . ASN A 1 73 ? -7.935 10.652 -0.571 1.00 96.88 73 ASN A C 1
ATOM 622 O O . ASN A 1 73 ? -6.792 10.863 -0.956 1.00 96.88 73 ASN A O 1
ATOM 626 N N . ASN A 1 74 ? -8.367 10.976 0.647 1.00 96.12 74 ASN A N 1
ATOM 627 C CA . ASN A 1 74 ? -7.567 11.758 1.582 1.00 96.12 74 ASN A CA 1
ATOM 628 C C . ASN A 1 74 ? -6.271 11.031 1.957 1.00 96.12 74 ASN A C 1
ATOM 630 O O . ASN A 1 74 ? -5.199 11.621 1.878 1.00 96.12 74 ASN A O 1
ATOM 634 N N . ILE A 1 75 ? -6.351 9.735 2.276 1.00 96.81 75 ILE A N 1
ATOM 635 C CA . ILE A 1 75 ? -5.166 8.931 2.602 1.00 96.81 75 ILE A CA 1
ATOM 636 C C . ILE A 1 75 ? -4.232 8.818 1.394 1.00 96.81 75 ILE A C 1
ATOM 638 O O . ILE A 1 75 ? -3.021 8.914 1.564 1.00 96.81 75 ILE A O 1
ATOM 642 N N . TYR A 1 76 ? -4.764 8.648 0.178 1.00 97.81 76 TYR A N 1
ATOM 643 C CA . TYR A 1 76 ? -3.945 8.611 -1.036 1.00 97.81 76 TYR A CA 1
ATOM 644 C C . TYR A 1 76 ? -3.179 9.922 -1.246 1.00 97.81 76 TYR A C 1
ATOM 646 O O . TYR A 1 76 ? -1.973 9.881 -1.479 1.00 97.81 76 TYR A O 1
ATOM 654 N N . GLU A 1 77 ? -3.850 11.071 -1.131 1.00 96.56 77 GLU A N 1
ATOM 655 C CA . GLU A 1 77 ? -3.205 12.379 -1.297 1.00 96.56 77 GLU A CA 1
ATOM 656 C C . GLU A 1 77 ? -2.130 12.612 -0.222 1.00 96.56 77 GLU A C 1
ATOM 658 O O . GLU A 1 77 ? -1.015 13.021 -0.542 1.00 96.56 77 GLU A O 1
ATOM 663 N N . SER A 1 78 ? -2.40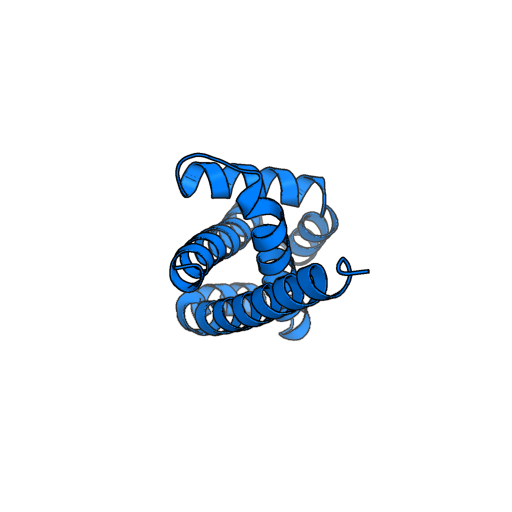3 12.263 1.041 1.00 96.31 78 SER A N 1
ATOM 664 C CA . SER A 1 78 ? -1.392 12.320 2.106 1.00 96.31 78 SER A CA 1
ATOM 665 C C . SER A 1 78 ? -0.212 11.380 1.841 1.00 96.31 78 SER A C 1
ATOM 667 O O . SER A 1 78 ? 0.939 11.757 2.057 1.00 96.31 78 SER A O 1
ATOM 669 N N . MET A 1 79 ? -0.472 10.175 1.333 1.00 96.94 79 MET A N 1
ATOM 670 C CA . MET A 1 79 ? 0.555 9.177 1.044 1.00 96.94 79 MET A CA 1
ATOM 671 C C . MET A 1 79 ? 1.516 9.635 -0.046 1.00 96.94 79 MET A C 1
ATOM 673 O O . MET A 1 79 ? 2.723 9.535 0.139 1.00 96.94 79 MET A O 1
ATOM 677 N N . ILE A 1 80 ? 1.021 10.161 -1.169 1.00 96.31 80 ILE A N 1
ATOM 678 C CA . ILE A 1 80 ? 1.908 10.615 -2.252 1.00 96.31 80 ILE A CA 1
ATOM 679 C C . ILE A 1 80 ? 2.726 11.852 -1.856 1.00 96.31 80 ILE A C 1
ATOM 681 O O . ILE A 1 80 ? 3.813 12.060 -2.395 1.00 96.31 80 ILE A O 1
ATOM 685 N N . GLN A 1 81 ? 2.230 12.654 -0.908 1.00 95.38 81 GLN A N 1
ATOM 686 C CA . GLN A 1 81 ? 2.948 13.808 -0.365 1.00 95.38 81 GLN A CA 1
ATOM 687 C C . GLN A 1 81 ? 4.056 13.388 0.608 1.00 95.38 81 GLN A C 1
ATOM 689 O O . GLN A 1 81 ? 5.163 13.918 0.529 1.00 95.38 81 GLN A O 1
ATOM 694 N N . GLN A 1 82 ? 3.772 12.436 1.502 1.00 96.25 82 GLN A N 1
ATOM 695 C CA . GLN A 1 82 ? 4.702 12.003 2.552 1.00 96.25 82 GLN A CA 1
ATOM 696 C C . GLN A 1 82 ? 5.677 10.913 2.082 1.00 96.25 82 GLN A C 1
ATOM 698 O O . GLN A 1 82 ? 6.833 10.886 2.495 1.00 96.25 82 GLN A O 1
ATOM 703 N N . ILE A 1 83 ? 5.234 10.023 1.193 1.00 95.50 83 ILE A N 1
ATOM 704 C CA . ILE A 1 83 ? 5.989 8.867 0.696 1.00 95.50 83 ILE A CA 1
ATOM 705 C C . ILE A 1 83 ? 6.334 9.074 -0.783 1.00 95.50 83 ILE A C 1
ATOM 707 O O . ILE A 1 83 ? 5.926 8.325 -1.673 1.00 95.50 83 ILE A O 1
ATOM 711 N N . GLN A 1 84 ? 7.111 10.119 -1.067 1.00 94.62 84 GLN A N 1
ATOM 712 C CA . GLN A 1 84 ? 7.443 10.500 -2.445 1.00 94.62 84 GLN A CA 1
ATOM 713 C C . GLN A 1 84 ? 8.195 9.401 -3.213 1.00 94.62 84 GLN A C 1
ATOM 715 O O . GLN A 1 84 ? 8.031 9.281 -4.430 1.00 94.62 84 GLN A O 1
ATOM 720 N N . TRP A 1 85 ? 8.971 8.560 -2.515 1.00 94.69 85 TRP A N 1
ATOM 721 C CA . TRP A 1 85 ? 9.705 7.451 -3.131 1.00 94.69 85 TRP A CA 1
ATOM 722 C C . TRP A 1 85 ? 8.791 6.442 -3.830 1.00 94.69 85 TRP A C 1
ATOM 724 O O . TRP A 1 85 ? 9.210 5.887 -4.841 1.00 94.69 85 TRP A O 1
ATOM 734 N N . LEU A 1 86 ? 7.533 6.272 -3.395 1.00 94.06 86 LEU A N 1
ATOM 735 C CA . LEU A 1 86 ? 6.565 5.439 -4.118 1.00 94.06 86 LEU A CA 1
ATOM 736 C C . LEU A 1 86 ? 6.326 5.993 -5.524 1.00 94.06 86 LEU A C 1
ATOM 738 O O . LEU A 1 86 ? 6.358 5.251 -6.500 1.00 94.06 86 LEU A O 1
ATOM 742 N N . THR A 1 87 ? 6.164 7.309 -5.658 1.00 94.56 87 THR A N 1
ATOM 743 C CA . THR A 1 87 ? 5.940 7.928 -6.972 1.00 94.56 87 THR A CA 1
ATOM 744 C C . THR A 1 87 ? 7.138 7.721 -7.899 1.00 94.56 87 THR A C 1
ATOM 746 O O . THR A 1 87 ? 6.959 7.400 -9.075 1.00 94.56 87 THR A O 1
ATOM 749 N N . TYR A 1 88 ? 8.362 7.874 -7.386 1.00 95.12 88 TYR A N 1
ATOM 750 C CA . TYR A 1 88 ? 9.577 7.639 -8.171 1.00 95.12 88 TYR A CA 1
ATOM 751 C C . TYR A 1 88 ? 9.748 6.164 -8.546 1.00 95.12 88 TYR A C 1
ATOM 753 O O . TYR A 1 88 ? 10.087 5.866 -9.689 1.00 95.12 88 TYR A O 1
ATOM 761 N N . LEU A 1 89 ? 9.438 5.250 -7.626 1.00 95.62 89 LEU A N 1
ATOM 762 C CA . LEU A 1 89 ? 9.500 3.810 -7.847 1.00 95.62 89 LEU A CA 1
ATOM 763 C C . LEU A 1 89 ? 8.548 3.367 -8.962 1.00 95.62 89 LEU A C 1
ATOM 765 O O . LEU A 1 89 ? 8.980 2.766 -9.940 1.00 95.62 89 LEU A O 1
ATOM 769 N N . PHE A 1 90 ? 7.263 3.719 -8.867 1.00 96.31 90 PHE A N 1
ATOM 770 C CA . PHE A 1 90 ? 6.279 3.373 -9.897 1.00 96.31 90 PHE A CA 1
ATOM 771 C C . PHE A 1 90 ? 6.684 3.925 -11.273 1.00 96.31 90 PHE A C 1
ATOM 773 O O . PHE A 1 90 ? 6.576 3.224 -12.280 1.00 96.31 90 PHE A O 1
ATOM 780 N N . ARG A 1 91 ? 7.227 5.149 -11.326 1.00 95.19 91 ARG A N 1
ATOM 781 C CA . ARG A 1 91 ? 7.761 5.726 -12.570 1.00 95.19 91 ARG A CA 1
ATOM 782 C C . ARG A 1 91 ? 8.965 4.956 -13.116 1.00 95.19 91 ARG A C 1
ATOM 784 O O . ARG A 1 91 ?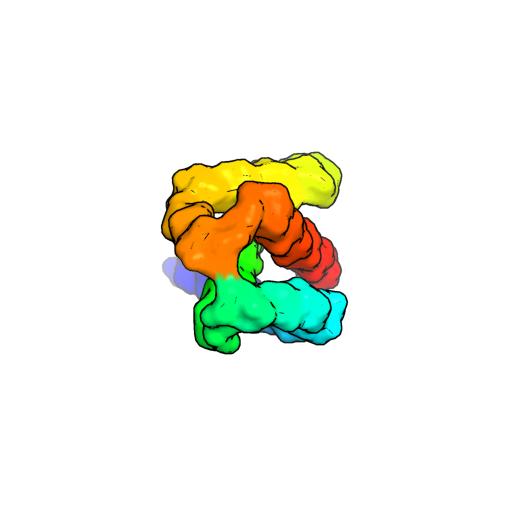 9.045 4.783 -14.329 1.00 95.19 91 ARG A O 1
ATOM 791 N N . ALA A 1 92 ? 9.873 4.484 -12.261 1.00 95.88 92 ALA A N 1
ATOM 792 C CA . ALA A 1 92 ? 11.025 3.679 -12.678 1.00 95.88 92 ALA A CA 1
ATOM 793 C C . ALA A 1 92 ? 10.588 2.370 -13.360 1.00 95.88 92 ALA A C 1
ATOM 795 O O . ALA A 1 92 ? 11.147 1.990 -14.387 1.00 95.88 92 ALA A O 1
ATOM 796 N N . TYR A 1 93 ? 9.508 1.761 -12.867 1.00 96.56 93 TYR A N 1
ATOM 797 C CA . TYR A 1 93 ? 8.846 0.604 -13.483 1.00 96.56 93 TYR A CA 1
ATOM 798 C C . TYR A 1 93 ? 7.829 0.977 -14.575 1.00 96.56 93 TYR A C 1
ATOM 800 O O . TYR A 1 93 ? 6.989 0.168 -14.958 1.00 96.56 93 TYR A O 1
ATOM 808 N N . ARG A 1 94 ? 7.902 2.204 -15.111 1.00 95.50 94 ARG A N 1
ATOM 809 C CA . ARG A 1 94 ? 7.106 2.685 -16.254 1.00 95.50 94 ARG A CA 1
ATOM 810 C C . ARG A 1 94 ? 5.589 2.689 -16.029 1.00 95.50 94 ARG A C 1
ATOM 812 O O . ARG A 1 94 ? 4.828 2.713 -16.995 1.00 95.50 94 ARG A O 1
ATOM 819 N N . PHE A 1 95 ? 5.128 2.735 -14.781 1.00 95.31 95 PHE A N 1
ATOM 820 C CA . PHE A 1 95 ? 3.713 2.953 -14.500 1.00 95.31 95 PHE A CA 1
ATOM 821 C C . PHE A 1 95 ? 3.317 4.389 -14.831 1.00 95.31 95 PHE A C 1
ATOM 823 O O . PHE A 1 95 ? 3.953 5.354 -14.397 1.00 95.31 95 PHE A O 1
ATOM 830 N N . SER A 1 96 ? 2.198 4.543 -15.539 1.00 95.19 96 SER A N 1
ATOM 831 C CA . SER A 1 96 ? 1.537 5.840 -15.645 1.00 95.19 96 SER A CA 1
ATOM 832 C C . SER A 1 96 ? 0.994 6.286 -14.283 1.00 95.19 96 SER A C 1
ATOM 834 O O . SER A 1 96 ? 0.639 5.468 -13.427 1.00 95.19 96 SER A O 1
ATOM 836 N N . THR A 1 97 ? 0.830 7.599 -14.103 1.00 93.44 97 THR A N 1
ATOM 837 C CA . THR A 1 97 ? 0.208 8.173 -12.897 1.00 93.44 97 THR A CA 1
ATOM 838 C C . THR A 1 97 ? -1.166 7.558 -12.609 1.00 93.44 97 THR A C 1
ATOM 840 O O . THR A 1 97 ? -1.512 7.345 -11.450 1.00 93.44 97 THR A O 1
ATOM 843 N N . ASN A 1 98 ? -1.936 7.220 -13.650 1.00 96.00 98 ASN A N 1
ATOM 844 C CA . ASN A 1 98 ? -3.255 6.603 -13.505 1.00 96.00 98 ASN A CA 1
ATOM 845 C C . ASN A 1 98 ? -3.173 5.160 -12.992 1.00 96.00 98 ASN A C 1
ATOM 847 O O . ASN A 1 98 ? -3.954 4.787 -12.115 1.00 96.00 98 ASN A O 1
ATOM 851 N N . GLN A 1 99 ? -2.222 4.360 -13.487 1.00 95.44 99 GLN A N 1
ATOM 852 C CA . GLN A 1 99 ? -2.028 2.988 -13.008 1.00 95.44 99 GLN A CA 1
ATOM 853 C C . GLN A 1 99 ? -1.538 2.977 -11.557 1.00 95.44 99 GLN A C 1
ATOM 855 O O . GLN A 1 99 ? -2.137 2.295 -10.729 1.00 95.44 99 GLN A O 1
ATOM 860 N N . MET A 1 100 ? -0.536 3.799 -11.224 1.00 96.50 100 MET A N 1
ATOM 861 C CA . MET A 1 100 ? -0.060 3.970 -9.845 1.00 96.50 100 MET A CA 1
ATOM 862 C C . MET A 1 100 ? -1.208 4.376 -8.915 1.00 96.50 100 MET A C 1
ATOM 864 O O . MET A 1 100 ? -1.453 3.731 -7.896 1.00 96.50 100 MET A O 1
ATOM 868 N N . ARG A 1 101 ? -1.960 5.420 -9.291 1.00 97.19 101 ARG A N 1
ATOM 869 C CA . ARG A 1 101 ? -3.119 5.896 -8.530 1.00 97.19 101 ARG A CA 1
ATOM 870 C C . ARG A 1 101 ? -4.127 4.774 -8.296 1.00 97.19 101 ARG A C 1
ATOM 872 O O . ARG A 1 101 ? -4.622 4.639 -7.180 1.00 97.19 101 ARG A O 1
ATOM 879 N N . ARG A 1 102 ? -4.437 3.975 -9.322 1.00 97.12 102 ARG A N 1
ATOM 880 C CA . ARG A 1 102 ? -5.355 2.835 -9.205 1.00 97.12 102 ARG A CA 1
ATOM 881 C C . ARG A 1 102 ? -4.829 1.803 -8.209 1.00 97.12 102 ARG A C 1
ATOM 883 O O . ARG A 1 102 ? -5.565 1.458 -7.294 1.00 97.12 102 ARG A O 1
ATOM 890 N N . VAL A 1 103 ? -3.582 1.352 -8.353 1.00 96.94 103 VAL A N 1
ATOM 891 C CA . VAL A 1 103 ? -2.976 0.339 -7.470 1.00 96.94 103 VAL A CA 1
ATOM 892 C C . VAL A 1 103 ? -3.006 0.802 -6.013 1.00 96.94 103 VAL A C 1
ATOM 894 O O . VAL A 1 103 ? -3.583 0.122 -5.164 1.00 96.94 103 VAL A O 1
ATOM 897 N N . LEU A 1 104 ? -2.467 1.992 -5.733 1.00 97.88 104 LEU A N 1
ATOM 898 C CA . LEU A 1 104 ? -2.381 2.522 -4.371 1.00 97.88 104 LEU A CA 1
ATOM 899 C C . LEU A 1 104 ? -3.769 2.702 -3.746 1.00 97.88 104 LEU A C 1
ATOM 901 O O . LEU A 1 104 ? -4.004 2.278 -2.617 1.00 97.88 104 LEU A O 1
ATOM 905 N N . ARG A 1 105 ? -4.730 3.265 -4.487 1.00 98.06 105 ARG A N 1
ATOM 906 C CA . ARG A 1 105 ? -6.096 3.459 -3.977 1.00 98.06 105 ARG A CA 1
ATOM 907 C C . ARG A 1 105 ? -6.844 2.153 -3.756 1.00 98.06 105 ARG A C 1
ATOM 909 O O . ARG A 1 105 ? -7.663 2.106 -2.841 1.00 98.06 105 ARG A O 1
ATOM 916 N N . THR A 1 106 ? -6.588 1.119 -4.557 1.00 98.06 106 THR A N 1
ATOM 917 C CA . THR A 1 106 ? -7.181 -0.205 -4.335 1.00 98.06 106 THR A CA 1
ATOM 918 C C . THR A 1 106 ? -6.687 -0.796 -3.020 1.00 98.06 106 THR A C 1
ATOM 920 O O . THR A 1 106 ? -7.516 -1.192 -2.206 1.00 98.06 106 THR A O 1
ATOM 923 N N . ILE A 1 107 ? -5.376 -0.760 -2.753 1.00 97.81 107 ILE A N 1
ATOM 924 C CA . ILE A 1 107 ? -4.811 -1.246 -1.484 1.00 97.81 107 ILE A CA 1
ATOM 925 C C . ILE A 1 107 ? -5.360 -0.434 -0.299 1.00 97.81 107 ILE A C 1
ATOM 927 O O . ILE A 1 107 ? -5.817 -1.017 0.683 1.00 97.81 107 ILE A O 1
ATOM 931 N N . ILE A 1 108 ? -5.387 0.903 -0.394 1.00 97.88 108 ILE A N 1
ATOM 932 C CA . ILE A 1 108 ? -5.924 1.782 0.663 1.00 97.88 108 ILE A CA 1
ATOM 933 C C . ILE A 1 108 ? -7.392 1.448 0.947 1.00 97.88 108 ILE A C 1
ATOM 935 O O . ILE A 1 108 ? -7.780 1.245 2.097 1.00 97.88 108 ILE A O 1
ATOM 939 N N . ARG A 1 109 ? -8.230 1.385 -0.094 1.00 97.25 109 ARG A N 1
ATOM 940 C CA . ARG A 1 109 ? -9.659 1.083 0.053 1.00 97.25 109 ARG A CA 1
ATOM 941 C C . ARG A 1 109 ? -9.873 -0.291 0.680 1.00 97.25 109 ARG A C 1
ATOM 943 O O . ARG A 1 109 ? -10.655 -0.392 1.622 1.00 97.25 109 ARG A O 1
ATOM 950 N N . PHE A 1 110 ? -9.160 -1.303 0.192 1.00 96.50 110 PHE A N 1
ATOM 951 C CA . PHE A 1 110 ? -9.226 -2.659 0.723 1.00 96.50 110 PHE A CA 1
ATOM 952 C C . PHE A 1 110 ? -8.842 -2.693 2.206 1.00 96.50 110 PHE A C 1
ATOM 954 O O . PHE A 1 110 ? -9.567 -3.241 3.033 1.00 96.50 110 PHE A O 1
ATOM 961 N N . THR A 1 111 ? -7.757 -2.005 2.567 1.00 95.75 111 THR A N 1
ATOM 962 C CA . THR A 1 111 ? -7.287 -1.903 3.954 1.00 95.75 111 THR A CA 1
ATOM 963 C C . THR A 1 111 ? -8.333 -1.263 4.862 1.00 95.75 111 THR A C 1
ATOM 965 O O . THR A 1 111 ? -8.612 -1.779 5.942 1.00 95.75 111 THR A O 1
ATOM 968 N N . LEU A 1 112 ? -8.958 -0.166 4.426 1.00 94.06 112 LEU A N 1
ATOM 969 C CA . LEU A 1 112 ? -10.014 0.496 5.195 1.00 94.06 112 LEU A CA 1
ATOM 970 C C . LEU A 1 112 ? -11.236 -0.414 5.414 1.00 94.06 112 LEU A C 1
ATOM 972 O O . LEU A 1 112 ? -11.830 -0.390 6.493 1.00 94.06 112 LEU A O 1
ATOM 976 N N . GLN A 1 113 ? -11.607 -1.221 4.417 1.00 92.44 113 GLN A N 1
ATOM 977 C CA . GLN A 1 113 ? -12.714 -2.178 4.522 1.00 92.44 113 GLN A CA 1
ATOM 978 C C . GLN A 1 113 ? -12.371 -3.337 5.469 1.00 92.44 113 GLN A C 1
ATOM 980 O O . GLN A 1 113 ? -13.165 -3.657 6.359 1.00 92.44 113 GLN A O 1
ATOM 985 N N . GLY A 1 114 ? -11.169 -3.904 5.344 1.00 86.31 114 GLY A N 1
ATOM 986 C CA . GLY A 1 114 ? -10.671 -4.955 6.233 1.00 86.31 114 GLY A CA 1
ATOM 987 C C . GLY A 1 114 ? -10.596 -4.496 7.690 1.00 86.31 114 GLY A C 1
ATOM 988 O O . GLY A 1 114 ? -11.168 -5.136 8.568 1.00 86.31 114 GLY A O 1
ATOM 989 N N . ALA A 1 115 ? -10.008 -3.323 7.944 1.00 79.75 115 ALA A N 1
ATOM 990 C CA . ALA A 1 115 ? -9.897 -2.758 9.290 1.00 79.75 115 ALA A CA 1
ATOM 991 C C . ALA A 1 115 ? -11.268 -2.535 9.951 1.00 79.75 115 ALA A C 1
ATOM 993 O O . ALA A 1 115 ? -11.440 -2.825 11.131 1.00 79.75 115 ALA A O 1
ATOM 994 N N . SER A 1 116 ? -12.270 -2.082 9.189 1.00 70.19 116 SER A N 1
ATOM 995 C CA . SER A 1 116 ? -13.628 -1.888 9.717 1.00 70.19 116 SER A CA 1
ATOM 996 C C . SER A 1 116 ? -14.347 -3.187 10.101 1.00 70.19 116 SER A C 1
ATOM 998 O O . SER A 1 116 ? -15.278 -3.151 10.904 1.00 70.19 116 SER A O 1
ATOM 1000 N N . THR A 1 117 ? -13.916 -4.321 9.542 1.00 62.22 117 THR A N 1
ATOM 1001 C CA . THR A 1 117 ? -14.488 -5.645 9.820 1.00 62.22 117 THR A CA 1
ATOM 1002 C C . THR A 1 117 ? -13.806 -6.297 11.025 1.00 62.22 117 THR A C 1
ATOM 1004 O O . THR A 1 117 ? -14.483 -6.916 11.834 1.00 62.22 117 THR A O 1
ATOM 1007 N N . THR A 1 118 ? -12.490 -6.111 11.184 1.00 57.69 118 THR A N 1
ATOM 1008 C CA . THR A 1 118 ? -11.699 -6.689 12.288 1.00 57.69 118 THR A CA 1
ATOM 1009 C C . THR A 1 118 ? -11.794 -5.893 13.599 1.00 57.69 118 THR A C 1
ATOM 1011 O O . THR A 1 118 ? -11.527 -6.441 14.662 1.00 57.69 118 THR A O 1
ATOM 1014 N N . MET A 1 119 ? -12.150 -4.603 13.551 1.00 53.31 119 MET A N 1
ATOM 1015 C CA . MET A 1 119 ? -12.266 -3.731 14.737 1.00 53.31 119 MET A CA 1
ATOM 1016 C C . MET A 1 119 ? -13.674 -3.708 15.371 1.00 53.31 119 MET A C 1
ATOM 1018 O O . MET A 1 119 ? -13.947 -2.842 16.204 1.00 53.31 119 MET A O 1
ATOM 1022 N N . ARG A 1 120 ? -14.570 -4.613 14.962 1.00 42.19 120 ARG A N 1
ATOM 1023 C CA . ARG A 1 120 ? -15.869 -4.860 15.609 1.00 42.19 120 ARG A CA 1
ATOM 1024 C C . ARG A 1 120 ? -15.762 -6.029 16.574 1.00 42.19 120 ARG A C 1
ATOM 1026 O O . ARG A 1 120 ? -16.395 -5.926 17.644 1.00 42.19 120 ARG A O 1
#

Organism: NCBI:txid1131731

Radius of gyration: 14.95 Å; chains: 1; bounding box: 28×28×52 Å

Sequence (120 aa):
MYYYQIDYDYFYRQQNTANHIYNAFRQEHAHLIHELETAGMDQEMITYIIWTVIQFTLSHAHQVSGTINNKTNNIYESMIQQIQWLTYLFRAYRFSTNQMRRVLRTIIRFTLQGASTTMR

Secondary structure (DSSP, 8-state):
--SHHHHHHHHHHHHHHHHHHHHHHHHHTHHHHHHHHHTT--HHHHHHHHHHHHHHHHHHTTT--S-HHHHHHHHHHHHHHH-HHHHHHHHHTT--HHHHHHHHHHHHHHHHHHHHHHT-

pLDDT: mean 88.2, std 14.88, range [42.19, 98.06]